Protein AF-A0A2E3PMH0-F1 (afdb_monomer_lite)

Sequence (94 aa):
MVFSKKTWTGPEDILPSTLGSGAQPDMLRSVLLEIVAGNDDGATFAEIRQATPRLTSKELAGAVRDAAIDGVVDVVGQRVSLTPLGRRAAKAIL

pLDDT: mean 71.99, std 15.37, range [37.41, 89.5]

Radius of gyration: 13.35 Å; chains: 1; bounding box: 31×31×40 Å

Foldseek 3Di:
DDPPPPPPDALVVLDPPPPDPCDDLVSLLLLLLVQQLVPQVFDFLVSSCRSVVSDDSVSNVVSLVVCVVVVQWDCDPRGIHGDPNVNVVNVVSD

Secondary structure (DSSP, 8-state):
----------TTTTS-TT-SS---HHHHHHHHHHHHHT-TT-EEHHHHHHH-TTS-HHHHHHHHHHHHHTTSEEEETTEEEE-HHHHHHHHHH-

Structure (mmCIF, N/CA/C/O backbone):
data_AF-A0A2E3PMH0-F1
#
_entry.id   AF-A0A2E3PMH0-F1
#
loop_
_atom_site.group_PDB
_atom_site.id
_atom_site.type_symbol
_atom_site.label_atom_id
_atom_site.label_alt_id
_atom_site.label_comp_id
_atom_site.label_asym_id
_atom_site.label_entity_id
_atom_site.label_seq_id
_atom_site.pdbx_PDB_ins_code
_atom_site.Cartn_x
_atom_site.Cartn_y
_atom_site.Cartn_z
_atom_site.occupancy
_atom_site.B_iso_or_equiv
_atom_site.auth_seq_id
_atom_site.auth_comp_id
_atom_site.auth_asym_id
_atom_site.auth_atom_id
_atom_site.pdbx_PDB_model_num
ATOM 1 N N . MET A 1 1 ? -4.023 -18.617 29.496 1.00 37.41 1 MET A N 1
ATOM 2 C CA . MET A 1 1 ? -4.265 -18.071 28.143 1.00 37.41 1 MET A CA 1
ATOM 3 C C . MET A 1 1 ? -3.962 -16.586 28.184 1.00 37.41 1 MET A C 1
ATOM 5 O O . MET A 1 1 ? -4.748 -15.839 28.746 1.00 37.41 1 MET A O 1
ATOM 9 N N . VAL A 1 2 ? -2.795 -16.170 27.694 1.00 37.41 2 VAL A N 1
ATOM 10 C CA . VAL A 1 2 ? -2.426 -14.750 27.619 1.00 37.41 2 VAL A CA 1
ATOM 11 C C . VAL A 1 2 ? -2.596 -14.336 26.164 1.00 37.41 2 VAL A C 1
ATOM 13 O O . VAL A 1 2 ? -1.870 -14.812 25.297 1.00 37.41 2 VAL A O 1
ATOM 16 N N . PHE A 1 3 ? -3.607 -13.513 25.889 1.00 41.94 3 PHE A N 1
ATOM 17 C CA . PHE A 1 3 ? -3.758 -12.855 24.597 1.00 41.94 3 PHE A CA 1
ATOM 18 C C . PHE A 1 3 ? -2.643 -11.814 24.481 1.00 41.94 3 PHE A C 1
ATOM 20 O O . PHE A 1 3 ? -2.734 -10.740 25.078 1.00 41.94 3 PHE A O 1
ATOM 27 N N . SER A 1 4 ? -1.580 -12.139 23.742 1.00 41.69 4 SER A N 1
ATOM 28 C CA . SER A 1 4 ? -0.596 -11.148 23.309 1.00 41.69 4 SER A CA 1
ATOM 29 C C . SER A 1 4 ? -1.305 -10.135 22.419 1.00 41.69 4 SER A C 1
ATOM 31 O O . SER A 1 4 ? -1.532 -10.376 21.235 1.00 41.69 4 SER A O 1
ATOM 33 N N . LYS A 1 5 ? -1.688 -8.997 23.006 1.00 43.59 5 LYS A N 1
ATOM 34 C CA . LYS A 1 5 ? -2.017 -7.792 22.252 1.00 43.59 5 LYS A CA 1
ATOM 35 C C . LYS A 1 5 ? -0.763 -7.435 21.460 1.00 43.59 5 LYS A C 1
ATOM 37 O O . LYS A 1 5 ? 0.235 -7.048 22.058 1.00 43.59 5 LYS A O 1
ATOM 42 N N . LYS A 1 6 ? -0.801 -7.619 20.137 1.00 50.03 6 LYS A N 1
ATOM 43 C CA . LYS A 1 6 ? 0.184 -7.050 19.211 1.00 50.03 6 LYS A CA 1
ATOM 44 C C . LYS A 1 6 ? 0.108 -5.533 19.402 1.00 50.03 6 LYS A C 1
ATOM 46 O O . LYS A 1 6 ? -0.795 -4.882 18.889 1.00 50.03 6 LYS A O 1
ATOM 51 N N . THR A 1 7 ? 0.974 -4.997 20.254 1.00 52.69 7 THR A N 1
ATOM 52 C CA . THR A 1 7 ? 1.226 -3.565 20.364 1.00 52.69 7 THR A CA 1
ATOM 53 C C . THR A 1 7 ? 1.736 -3.121 19.008 1.00 52.69 7 THR A C 1
ATOM 55 O O . THR A 1 7 ? 2.822 -3.517 18.600 1.00 52.69 7 THR A O 1
ATOM 58 N N . TRP A 1 8 ? 0.900 -2.376 18.291 1.00 44.38 8 TRP A N 1
ATOM 59 C CA . TRP A 1 8 ? 1.289 -1.634 17.104 1.00 44.38 8 TRP A CA 1
ATOM 60 C C . TRP A 1 8 ? 2.439 -0.700 17.503 1.00 44.38 8 TRP A C 1
ATOM 62 O O . TRP A 1 8 ? 2.241 0.239 18.276 1.00 44.38 8 TRP A O 1
ATOM 72 N N . THR A 1 9 ? 3.657 -1.038 17.084 1.00 50.84 9 THR A N 1
ATOM 73 C CA . THR A 1 9 ? 4.837 -0.178 17.195 1.00 50.84 9 THR A CA 1
ATOM 74 C C . THR A 1 9 ? 4.690 0.925 16.156 1.00 50.84 9 THR A C 1
ATOM 76 O O . THR A 1 9 ? 4.337 0.654 15.009 1.00 50.84 9 THR A O 1
ATOM 79 N N . GLY A 1 10 ? 4.877 2.175 16.577 1.00 46.84 10 GLY A N 1
ATOM 80 C CA . GLY A 1 10 ? 4.647 3.339 15.728 1.00 46.84 10 GLY A CA 1
ATOM 81 C C . GLY A 1 10 ? 5.491 3.327 14.442 1.00 46.84 10 GLY A C 1
ATOM 82 O O . GLY A 1 10 ? 6.508 2.636 14.361 1.00 46.84 10 GLY A O 1
ATOM 83 N N . PRO A 1 11 ? 5.110 4.136 13.436 1.00 51.66 11 PRO A N 1
ATOM 84 C CA . PRO A 1 11 ? 5.747 4.178 12.112 1.00 51.66 11 PRO A CA 1
ATOM 85 C C . PRO A 1 11 ? 7.233 4.582 12.131 1.00 51.66 11 PRO A C 1
ATOM 87 O O . PRO A 1 11 ? 7.925 4.496 11.118 1.00 51.66 11 PRO A O 1
ATOM 90 N N . GLU A 1 12 ? 7.727 5.035 13.280 1.00 50.28 12 GLU A N 1
ATOM 91 C CA . GLU A 1 12 ? 9.121 5.377 13.541 1.00 50.28 12 GLU A CA 1
ATOM 92 C C . GLU A 1 12 ? 10.068 4.165 13.592 1.00 50.28 12 GLU A C 1
ATOM 94 O O . GLU A 1 12 ? 11.238 4.327 13.249 1.00 50.28 12 GLU A O 1
ATOM 99 N N . ASP A 1 13 ? 9.568 2.962 13.904 1.00 47.72 13 ASP A N 1
ATOM 100 C CA . ASP A 1 13 ? 10.356 1.714 13.902 1.00 47.72 13 ASP A CA 1
ATOM 101 C C . ASP A 1 13 ? 10.405 1.021 12.526 1.00 47.72 13 ASP A C 1
ATOM 103 O O . ASP A 1 13 ? 11.280 0.197 12.265 1.00 47.72 13 ASP A O 1
ATOM 107 N N . ILE A 1 14 ? 9.484 1.360 11.618 1.00 55.88 14 ILE A N 1
ATOM 108 C CA . ILE A 1 14 ? 9.356 0.701 10.305 1.00 55.88 14 ILE A CA 1
ATOM 109 C C . ILE A 1 14 ? 10.357 1.280 9.288 1.00 55.88 14 ILE A C 1
ATOM 111 O O . ILE A 1 14 ? 10.726 0.631 8.308 1.00 55.88 14 ILE A O 1
ATOM 115 N N . LEU A 1 15 ? 10.828 2.511 9.504 1.00 53.22 15 LEU A N 1
ATOM 116 C CA . LEU A 1 15 ? 11.616 3.245 8.518 1.00 53.22 15 LEU A CA 1
ATOM 117 C C . LEU A 1 15 ? 13.043 3.500 9.023 1.00 53.22 15 LEU A C 1
ATOM 119 O O . LEU A 1 15 ? 13.229 4.382 9.872 1.00 53.22 15 LEU A O 1
ATOM 123 N N . PRO A 1 16 ? 14.079 2.831 8.466 1.00 48.84 16 PRO A N 1
ATOM 124 C CA . PRO A 1 16 ? 15.455 3.158 8.805 1.00 48.84 16 PRO A CA 1
ATOM 125 C C . PRO A 1 16 ? 15.704 4.651 8.559 1.00 48.84 16 PRO A C 1
ATOM 127 O O . PRO A 1 16 ? 15.239 5.241 7.579 1.00 48.84 16 PRO A O 1
ATOM 130 N N . SER A 1 17 ? 16.435 5.279 9.478 1.00 50.28 17 SER A N 1
ATOM 131 C CA . SER A 1 17 ? 16.767 6.714 9.510 1.00 50.28 17 SER A CA 1
ATOM 132 C C . SER A 1 17 ? 17.571 7.228 8.301 1.00 50.28 17 SER A C 1
ATOM 134 O O . SER A 1 17 ? 18.053 8.355 8.315 1.00 50.28 17 SER A O 1
ATOM 136 N N . THR A 1 18 ? 17.710 6.420 7.248 1.00 48.50 18 THR A N 1
ATOM 137 C CA . THR A 1 18 ? 18.466 6.667 6.016 1.00 48.50 18 THR A CA 1
ATOM 138 C C . THR A 1 18 ? 17.593 7.025 4.811 1.00 48.50 18 THR A C 1
ATOM 140 O O . THR A 1 18 ? 18.129 7.195 3.719 1.00 48.50 18 THR A O 1
ATOM 143 N N . LEU A 1 19 ? 16.273 7.178 4.974 1.00 51.16 19 LEU A N 1
ATOM 144 C CA . LEU A 1 19 ? 15.353 7.624 3.915 1.00 51.16 19 LEU A CA 1
ATOM 145 C C . LEU A 1 19 ? 15.520 9.122 3.599 1.00 51.16 19 LEU A C 1
ATOM 147 O O . LEU A 1 19 ? 14.615 9.932 3.781 1.00 51.16 19 LEU A O 1
ATOM 151 N N . GLY A 1 20 ? 16.712 9.492 3.140 1.00 44.94 20 GLY A N 1
ATOM 152 C CA . GLY A 1 20 ? 16.955 10.702 2.375 1.00 44.94 20 GLY A CA 1
ATOM 153 C C . GLY A 1 20 ? 16.763 10.390 0.894 1.00 44.94 20 GLY A C 1
ATOM 154 O O . GLY A 1 20 ? 17.415 9.495 0.374 1.00 44.94 20 GLY A O 1
ATOM 155 N N . SER A 1 21 ? 15.866 11.128 0.237 1.00 43.59 21 SER A N 1
ATOM 156 C CA . SER A 1 21 ? 15.795 11.311 -1.221 1.00 43.59 21 SER A CA 1
ATOM 157 C C . SER A 1 21 ? 16.091 10.050 -2.055 1.00 43.59 21 SER A C 1
ATOM 159 O O . SER A 1 21 ? 17.107 9.980 -2.745 1.00 43.59 21 SER A O 1
ATOM 161 N N . GLY A 1 22 ? 15.216 9.046 -1.982 1.00 47.50 22 GLY A N 1
ATOM 162 C CA . GLY A 1 22 ? 15.412 7.773 -2.684 1.00 47.50 22 GLY A CA 1
ATOM 163 C C . GLY A 1 22 ? 14.869 6.579 -1.915 1.00 47.50 22 GLY A C 1
ATOM 164 O O . GLY A 1 22 ? 15.583 5.598 -1.714 1.00 47.50 22 GLY A O 1
ATOM 165 N N . ALA A 1 23 ? 13.622 6.660 -1.446 1.00 53.94 23 ALA A N 1
ATOM 166 C CA . ALA A 1 23 ? 12.972 5.493 -0.875 1.00 53.94 23 ALA A CA 1
ATOM 167 C C . ALA A 1 23 ? 12.948 4.371 -1.918 1.00 53.94 23 ALA A C 1
ATOM 169 O O . ALA A 1 23 ? 12.414 4.547 -3.013 1.00 53.94 23 ALA A O 1
ATOM 170 N N . GLN A 1 24 ? 13.581 3.239 -1.598 1.00 61.06 24 GLN A N 1
ATOM 171 C CA . GLN A 1 24 ? 13.623 2.103 -2.508 1.00 61.06 24 GLN A CA 1
ATOM 172 C C . GLN A 1 24 ? 12.181 1.645 -2.781 1.00 61.06 24 GLN A C 1
ATOM 174 O O . GLN A 1 24 ? 11.425 1.442 -1.824 1.00 61.06 24 GLN A O 1
ATOM 179 N N . PRO A 1 25 ? 11.779 1.497 -4.055 1.00 63.19 25 PRO A N 1
ATOM 180 C CA . PRO A 1 25 ? 10.399 1.182 -4.427 1.00 63.19 25 PRO A CA 1
ATOM 181 C C . PRO A 1 25 ? 9.890 -0.112 -3.771 1.00 63.19 25 PRO A C 1
ATOM 183 O O . PRO A 1 25 ? 8.722 -0.191 -3.393 1.00 63.19 25 PRO A O 1
ATOM 186 N N . ASP A 1 26 ? 10.772 -1.082 -3.522 1.00 65.94 26 ASP A N 1
ATOM 187 C CA . ASP A 1 26 ? 10.455 -2.319 -2.799 1.00 65.94 26 ASP A CA 1
ATOM 188 C C . ASP A 1 26 ? 10.113 -2.102 -1.313 1.00 65.94 26 ASP A C 1
ATOM 190 O O . ASP A 1 26 ? 9.182 -2.720 -0.786 1.00 65.94 26 ASP A O 1
ATOM 194 N N . MET A 1 27 ? 10.809 -1.182 -0.633 1.00 68.88 27 MET A N 1
ATOM 195 C CA . MET A 1 27 ? 10.480 -0.806 0.748 1.00 68.88 27 MET A CA 1
ATOM 196 C C . MET A 1 27 ? 9.153 -0.054 0.805 1.00 68.88 27 MET A C 1
ATOM 198 O O . MET A 1 27 ? 8.309 -0.365 1.642 1.00 68.88 27 MET A O 1
ATOM 202 N N . LEU A 1 28 ? 8.933 0.887 -0.119 1.00 73.25 28 LEU A N 1
ATOM 203 C CA . LEU A 1 28 ? 7.670 1.620 -0.221 1.00 73.25 28 LEU A CA 1
ATOM 204 C C . LEU A 1 28 ? 6.480 0.688 -0.382 1.00 73.25 28 LEU A C 1
ATOM 206 O O . LEU A 1 28 ? 5.469 0.855 0.294 1.00 73.25 28 LEU A O 1
ATOM 210 N N . ARG A 1 29 ? 6.626 -0.307 -1.256 1.00 74.44 29 ARG A N 1
ATOM 211 C CA . ARG A 1 29 ? 5.606 -1.315 -1.522 1.00 74.44 29 ARG A CA 1
ATOM 212 C C . ARG A 1 29 ? 5.297 -2.149 -0.284 1.00 74.44 29 ARG A C 1
ATOM 214 O O . ARG A 1 29 ? 4.128 -2.366 0.014 1.00 74.44 29 ARG A O 1
ATOM 221 N N . SER A 1 30 ? 6.328 -2.590 0.431 1.00 76.19 30 SER A N 1
ATOM 222 C CA . SER A 1 30 ? 6.179 -3.397 1.648 1.00 76.19 30 SER A 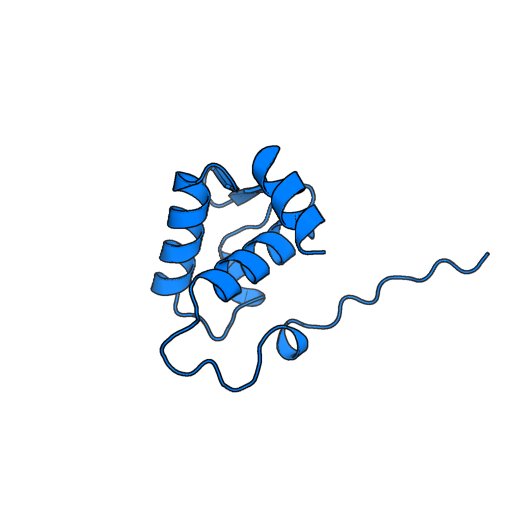CA 1
ATOM 223 C C . SER A 1 30 ? 5.451 -2.620 2.747 1.00 76.19 30 SER A C 1
ATOM 225 O O . SER A 1 30 ? 4.491 -3.122 3.323 1.00 76.19 30 SER A O 1
ATOM 227 N N . VAL A 1 31 ? 5.828 -1.356 2.954 1.00 77.56 31 VAL A N 1
ATOM 228 C CA . VAL A 1 31 ? 5.187 -0.473 3.939 1.00 77.56 31 VAL A CA 1
ATOM 229 C C . VAL A 1 31 ? 3.738 -0.166 3.553 1.00 77.56 31 VAL A C 1
ATOM 231 O O . VAL A 1 31 ? 2.849 -0.236 4.397 1.00 77.56 31 VAL A O 1
ATOM 234 N N . LEU A 1 32 ? 3.462 0.100 2.271 1.00 79.69 32 LEU A N 1
ATOM 235 C CA . LEU A 1 32 ? 2.094 0.265 1.763 1.00 79.69 32 LEU A CA 1
ATOM 236 C C . LEU A 1 32 ? 1.238 -0.976 2.019 1.00 79.69 32 LEU A C 1
ATOM 238 O O . LEU A 1 32 ? 0.113 -0.861 2.499 1.00 79.69 32 LEU A O 1
ATOM 242 N N . LEU A 1 33 ? 1.772 -2.157 1.709 1.00 80.56 33 LEU A N 1
ATOM 243 C CA . LEU A 1 33 ? 1.091 -3.428 1.929 1.00 80.56 33 LEU A CA 1
ATOM 244 C C . LEU A 1 33 ? 0.790 -3.658 3.407 1.00 80.56 33 LEU A C 1
ATOM 246 O O . LEU A 1 33 ? -0.310 -4.096 3.722 1.00 80.56 33 LEU A O 1
ATOM 250 N N . GLU A 1 34 ? 1.725 -3.336 4.297 1.00 81.31 34 GLU A N 1
ATOM 251 C CA . GLU A 1 34 ? 1.548 -3.478 5.741 1.00 81.31 34 GLU A CA 1
ATOM 252 C C . GLU A 1 34 ? 0.481 -2.519 6.288 1.00 81.31 34 GLU A C 1
ATOM 254 O O . GLU A 1 34 ? -0.421 -2.947 7.008 1.00 81.31 34 GLU A O 1
ATOM 259 N N . ILE A 1 35 ? 0.515 -1.245 5.883 1.00 79.50 35 ILE A N 1
ATOM 260 C CA . ILE A 1 35 ? -0.472 -0.241 6.307 1.00 79.50 35 ILE A CA 1
ATOM 261 C C . ILE A 1 35 ? -1.872 -0.621 5.826 1.00 79.50 35 ILE A C 1
ATOM 263 O O . ILE A 1 35 ? -2.832 -0.554 6.593 1.00 79.50 35 ILE A O 1
ATOM 267 N N . VAL A 1 36 ? -2.012 -1.031 4.563 1.00 80.81 36 VAL A N 1
ATOM 268 C CA . VAL A 1 36 ? -3.320 -1.414 4.019 1.00 80.81 36 VAL A CA 1
ATOM 269 C C . VAL A 1 36 ? -3.765 -2.768 4.586 1.00 80.81 36 VAL A C 1
ATOM 271 O O . VAL A 1 36 ? -4.949 -2.939 4.838 1.00 80.81 36 VAL A O 1
ATOM 274 N N . ALA A 1 37 ? -2.855 -3.711 4.861 1.00 79.69 37 ALA A N 1
ATOM 275 C CA . ALA A 1 37 ? -3.184 -4.978 5.530 1.00 79.69 37 ALA A CA 1
ATOM 276 C C . ALA A 1 37 ? -3.636 -4.786 6.982 1.00 79.69 37 ALA A C 1
ATOM 278 O O . ALA A 1 37 ? -4.451 -5.566 7.468 1.00 79.69 37 ALA A O 1
ATOM 279 N N . GLY A 1 38 ? -3.115 -3.766 7.669 1.00 74.19 38 GLY A N 1
ATOM 280 C CA . GLY A 1 38 ? -3.540 -3.393 9.018 1.00 74.19 38 GLY A CA 1
ATOM 281 C C . GLY A 1 38 ? -4.941 -2.777 9.082 1.00 74.19 38 GLY A C 1
ATOM 282 O O . GLY A 1 38 ? -5.481 -2.642 10.177 1.00 74.19 38 GLY A O 1
ATOM 283 N N . ASN A 1 39 ? -5.533 -2.424 7.935 1.00 76.00 39 ASN A N 1
ATOM 284 C CA . ASN A 1 39 ? -6.873 -1.857 7.827 1.00 76.00 39 ASN A CA 1
ATOM 285 C C . ASN A 1 39 ? -7.783 -2.813 7.037 1.00 76.00 39 ASN A C 1
ATOM 287 O O . ASN A 1 39 ? -7.711 -2.864 5.810 1.00 76.00 39 ASN A O 1
ATOM 291 N N . ASP A 1 40 ? -8.662 -3.553 7.722 1.00 65.81 40 ASP A N 1
ATOM 292 C CA . ASP A 1 40 ? -9.553 -4.553 7.100 1.00 65.81 40 ASP A CA 1
ATOM 293 C C . ASP A 1 40 ? -10.422 -3.987 5.951 1.00 65.81 40 ASP A C 1
ATOM 295 O O . ASP A 1 40 ? -10.668 -4.681 4.964 1.00 65.81 40 ASP A O 1
ATOM 299 N N . ASP A 1 41 ? -10.817 -2.710 6.032 1.00 72.38 41 ASP A N 1
ATOM 300 C CA . ASP A 1 41 ? -11.610 -1.992 5.015 1.00 72.38 41 ASP A CA 1
ATOM 301 C C . ASP A 1 41 ? -10.759 -1.172 4.016 1.00 72.38 41 ASP A C 1
ATOM 303 O O . ASP A 1 41 ? -11.288 -0.386 3.220 1.00 72.38 41 ASP A O 1
ATOM 307 N N . GLY A 1 42 ? -9.433 -1.321 4.063 1.00 78.69 42 GLY A N 1
ATOM 308 C CA . GLY A 1 42 ? -8.479 -0.494 3.328 1.00 78.69 42 GLY A CA 1
ATOM 309 C C . GLY A 1 42 ? -8.159 0.836 4.020 1.00 78.69 42 GLY A C 1
ATOM 310 O O . GLY A 1 42 ? -8.833 1.266 4.954 1.00 78.69 42 GLY A O 1
ATOM 311 N N . ALA A 1 43 ? -7.110 1.503 3.542 1.00 83.81 43 ALA A N 1
ATOM 312 C CA . ALA A 1 43 ? -6.594 2.750 4.098 1.00 83.81 43 ALA A CA 1
ATOM 313 C C . ALA A 1 43 ? -6.798 3.916 3.124 1.00 83.81 43 ALA A C 1
ATOM 315 O O . ALA A 1 43 ? -6.676 3.781 1.905 1.00 83.81 43 ALA A O 1
ATOM 316 N N . THR A 1 44 ? -7.101 5.094 3.652 1.00 85.62 44 THR A N 1
ATOM 317 C CA . THR A 1 44 ? -7.141 6.329 2.870 1.00 85.62 44 THR A CA 1
ATOM 318 C C . THR A 1 44 ? -5.738 6.847 2.587 1.00 85.62 44 THR A C 1
ATOM 320 O O . THR A 1 44 ? -4.783 6.590 3.321 1.00 85.62 44 THR A O 1
ATOM 323 N N . PHE A 1 45 ? -5.604 7.664 1.542 1.00 81.00 45 PHE A N 1
ATOM 324 C CA . PHE A 1 45 ? -4.322 8.299 1.223 1.00 81.00 45 PHE A CA 1
ATOM 325 C C . PHE A 1 45 ? -3.765 9.145 2.387 1.00 81.00 45 PHE A C 1
ATOM 327 O O . PHE A 1 45 ? -2.551 9.258 2.549 1.00 81.00 45 PHE A O 1
ATOM 334 N N . ALA A 1 46 ? -4.644 9.723 3.215 1.00 81.12 46 ALA A N 1
ATOM 335 C CA . ALA A 1 46 ? -4.256 10.478 4.402 1.00 81.12 46 ALA A CA 1
ATOM 336 C C . ALA A 1 46 ? -3.647 9.578 5.488 1.00 81.12 46 ALA A C 1
ATOM 338 O O . ALA A 1 46 ? -2.606 9.927 6.038 1.00 81.12 46 ALA A O 1
ATOM 339 N N . GLU A 1 47 ? -4.247 8.417 5.751 1.00 82.75 47 GLU A N 1
ATOM 340 C CA . GLU A 1 47 ? -3.745 7.437 6.726 1.00 82.75 47 GLU A CA 1
ATOM 341 C C . GLU A 1 47 ? -2.404 6.853 6.283 1.00 82.75 47 GLU A C 1
ATOM 343 O O . GLU A 1 47 ? -1.457 6.796 7.066 1.00 82.75 47 GLU A O 1
ATOM 348 N N . ILE A 1 48 ? -2.278 6.518 4.996 1.00 81.88 48 ILE A N 1
ATOM 349 C CA . ILE A 1 48 ? -1.014 6.023 4.447 1.00 81.88 48 ILE A CA 1
ATOM 350 C C . ILE A 1 48 ? 0.067 7.105 4.563 1.00 81.88 48 ILE A C 1
ATOM 352 O O . ILE A 1 48 ? 1.169 6.831 5.028 1.00 81.88 48 ILE A O 1
ATOM 356 N N . ARG A 1 49 ? -0.259 8.366 4.247 1.00 81.06 49 ARG A N 1
ATOM 357 C CA . ARG A 1 49 ? 0.664 9.497 4.420 1.00 81.06 49 ARG A CA 1
ATOM 358 C C . ARG A 1 49 ? 1.064 9.723 5.881 1.00 81.06 49 ARG A C 1
ATOM 360 O O . ARG A 1 49 ? 2.210 10.085 6.129 1.00 81.06 49 ARG A O 1
ATOM 367 N N . GLN A 1 50 ? 0.148 9.544 6.831 1.00 79.12 50 GLN A N 1
ATOM 368 C CA . GLN A 1 50 ? 0.453 9.652 8.261 1.00 79.12 50 GLN A CA 1
ATOM 369 C C . GLN A 1 50 ? 1.400 8.546 8.729 1.00 79.12 50 GLN A C 1
ATOM 371 O O . GLN A 1 50 ? 2.280 8.813 9.543 1.00 79.12 50 GLN A O 1
ATOM 376 N N . ALA A 1 51 ? 1.258 7.336 8.187 1.00 76.00 51 ALA A N 1
ATOM 377 C CA . ALA A 1 51 ? 2.163 6.227 8.463 1.00 76.00 51 ALA A CA 1
ATOM 378 C C . ALA A 1 51 ? 3.517 6.361 7.738 1.00 76.00 51 ALA A C 1
ATOM 380 O O . ALA A 1 51 ? 4.520 5.832 8.206 1.00 76.00 51 ALA A O 1
ATOM 381 N N . THR A 1 52 ? 3.591 7.128 6.644 1.00 75.25 52 THR A N 1
ATOM 382 C CA . THR A 1 52 ? 4.846 7.431 5.935 1.00 75.25 52 THR A CA 1
ATOM 383 C C . THR A 1 52 ? 5.130 8.939 5.842 1.00 75.25 52 THR A C 1
ATOM 385 O O . THR A 1 52 ? 5.171 9.494 4.738 1.00 75.25 52 THR A O 1
ATOM 388 N N . PRO A 1 53 ? 5.386 9.636 6.967 1.00 71.31 53 PRO A N 1
ATOM 389 C CA . PRO A 1 53 ? 5.550 11.093 6.982 1.00 71.31 53 PRO A CA 1
ATOM 390 C C . PRO A 1 53 ? 6.822 11.572 6.266 1.00 71.31 53 PRO A C 1
ATOM 392 O O . PRO A 1 53 ? 6.931 12.744 5.912 1.00 71.31 53 PRO A O 1
ATOM 395 N N . ARG A 1 54 ? 7.785 10.669 6.043 1.00 74.12 54 ARG A N 1
ATOM 396 C CA . ARG A 1 54 ? 9.052 10.951 5.352 1.00 74.12 54 ARG A CA 1
ATOM 397 C C . ARG A 1 54 ? 8.938 10.940 3.824 1.00 74.12 54 ARG A C 1
ATOM 399 O O . ARG A 1 54 ? 9.877 11.364 3.160 1.00 74.12 54 ARG A O 1
ATOM 406 N N . LEU A 1 55 ? 7.823 10.464 3.267 1.00 71.25 55 LEU A N 1
ATOM 407 C CA . LEU A 1 55 ? 7.629 10.376 1.820 1.00 71.25 55 LEU A CA 1
ATOM 408 C C . LEU A 1 55 ? 6.935 11.607 1.268 1.00 71.25 55 LEU A C 1
ATOM 410 O O . LEU A 1 55 ? 5.966 12.121 1.836 1.00 71.25 55 LEU A O 1
ATOM 414 N N . THR A 1 56 ? 7.380 12.042 0.094 1.00 81.25 56 THR A N 1
ATOM 415 C CA . THR A 1 56 ? 6.638 13.053 -0.648 1.00 81.25 56 THR A CA 1
ATOM 416 C C . THR A 1 56 ? 5.324 12.460 -1.157 1.00 81.25 56 THR A C 1
ATOM 418 O O . THR A 1 56 ? 5.224 11.277 -1.487 1.00 81.25 56 THR A O 1
ATOM 421 N N . SER A 1 57 ? 4.290 13.294 -1.293 1.00 80.56 57 SER A N 1
ATOM 422 C CA . SER A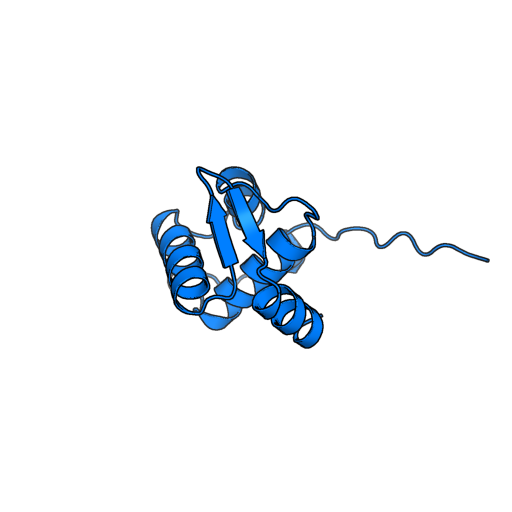 1 57 ? 3.008 12.840 -1.854 1.00 80.56 57 SER A CA 1
ATOM 423 C C . SER A 1 57 ? 3.147 12.274 -3.271 1.00 80.56 57 SER A C 1
ATOM 425 O O . SER A 1 57 ? 2.349 11.430 -3.665 1.00 80.56 57 SER A O 1
ATOM 427 N N . LYS A 1 58 ? 4.171 12.705 -4.022 1.00 81.69 58 LYS A N 1
ATOM 428 C CA . LYS A 1 58 ? 4.481 12.194 -5.361 1.00 81.69 58 LYS A CA 1
ATOM 429 C C . LYS A 1 58 ? 5.022 10.764 -5.312 1.00 81.69 58 LYS A C 1
ATOM 431 O O . LYS A 1 58 ? 4.570 9.938 -6.096 1.00 81.69 58 LYS A O 1
ATOM 436 N N . GLU A 1 59 ? 5.953 10.476 -4.406 1.00 81.75 59 GLU A N 1
ATOM 437 C CA . GLU A 1 59 ? 6.496 9.122 -4.218 1.00 81.75 59 GLU A CA 1
ATOM 438 C C . GLU A 1 59 ? 5.413 8.163 -3.731 1.00 81.75 59 GLU A C 1
ATOM 440 O O . GLU A 1 59 ? 5.280 7.065 -4.265 1.00 81.75 59 GLU A O 1
ATOM 445 N N . LEU A 1 60 ? 4.578 8.609 -2.787 1.00 82.50 60 LEU A N 1
ATOM 446 C CA . LEU A 1 60 ? 3.476 7.794 -2.289 1.00 82.50 60 LEU A CA 1
ATOM 447 C C . LEU A 1 60 ? 2.444 7.496 -3.386 1.00 82.50 60 LEU A C 1
ATOM 449 O O . LEU A 1 60 ? 2.028 6.354 -3.554 1.00 82.50 60 LEU A O 1
ATOM 453 N N . ALA A 1 61 ? 2.059 8.510 -4.166 1.00 83.94 61 ALA A N 1
ATOM 454 C CA . ALA A 1 61 ? 1.155 8.320 -5.296 1.00 83.94 61 ALA A CA 1
ATOM 455 C C . ALA A 1 61 ? 1.758 7.401 -6.371 1.00 83.94 61 ALA A C 1
ATOM 457 O O . ALA A 1 61 ? 1.030 6.605 -6.959 1.00 83.94 61 ALA A O 1
ATOM 458 N N . GLY A 1 62 ? 3.074 7.483 -6.602 1.00 85.62 62 GLY A N 1
ATOM 459 C CA . GLY A 1 62 ? 3.806 6.567 -7.476 1.00 85.62 62 GLY A CA 1
ATOM 460 C C . GLY A 1 62 ? 3.703 5.122 -6.995 1.00 85.62 62 GLY A C 1
ATOM 461 O O . GLY A 1 62 ? 3.223 4.271 -7.731 1.00 85.62 62 GLY A O 1
ATOM 462 N N . ALA A 1 63 ? 4.027 4.868 -5.727 1.00 82.94 63 ALA A N 1
ATOM 463 C CA . ALA A 1 63 ? 3.981 3.526 -5.154 1.00 82.94 63 ALA A CA 1
ATOM 464 C C . ALA A 1 63 ? 2.563 2.923 -5.134 1.00 82.94 63 ALA A C 1
ATOM 466 O O . ALA A 1 63 ? 2.390 1.744 -5.442 1.00 82.94 63 ALA A O 1
ATOM 467 N N . VAL A 1 64 ? 1.533 3.724 -4.827 1.00 85.75 64 VAL A N 1
ATOM 468 C CA . VAL A 1 64 ? 0.126 3.283 -4.910 1.00 85.75 64 VAL A CA 1
ATOM 469 C C . VAL A 1 64 ? -0.247 2.938 -6.350 1.00 85.75 64 VAL A C 1
ATOM 471 O O . VAL A 1 64 ? -0.884 1.915 -6.591 1.00 85.75 64 VAL A O 1
ATOM 474 N N . ARG A 1 65 ? 0.153 3.775 -7.314 1.00 86.81 65 ARG A N 1
ATOM 475 C CA . ARG A 1 65 ? -0.115 3.539 -8.735 1.00 86.81 65 ARG A CA 1
ATOM 476 C C . ARG A 1 65 ? 0.562 2.263 -9.226 1.00 86.81 65 ARG A C 1
ATOM 478 O O . ARG A 1 65 ? -0.093 1.478 -9.901 1.00 86.81 65 ARG A O 1
ATOM 485 N N . ASP A 1 66 ? 1.824 2.047 -8.879 1.00 86.75 66 ASP A N 1
ATOM 486 C CA . ASP A 1 66 ? 2.574 0.858 -9.287 1.00 86.75 66 ASP A CA 1
ATOM 487 C C . ASP A 1 66 ? 1.959 -0.408 -8.676 1.00 86.75 66 ASP A C 1
ATOM 489 O O . ASP A 1 66 ? 1.701 -1.384 -9.378 1.00 86.75 66 ASP A O 1
ATOM 493 N N . ALA A 1 67 ? 1.595 -0.366 -7.390 1.00 84.31 67 ALA A N 1
ATOM 494 C CA . ALA A 1 67 ? 0.900 -1.471 -6.736 1.00 84.31 67 ALA A CA 1
ATOM 495 C C . ALA A 1 67 ? -0.490 -1.750 -7.347 1.00 84.31 67 ALA A C 1
ATOM 497 O O . ALA A 1 67 ? -0.943 -2.898 -7.340 1.00 84.31 67 ALA A O 1
ATOM 498 N N . ALA A 1 68 ? -1.173 -0.721 -7.860 1.00 87.25 68 ALA A N 1
ATOM 499 C CA . ALA A 1 68 ? -2.454 -0.872 -8.546 1.00 87.25 68 ALA A CA 1
ATOM 500 C C . ALA A 1 68 ? -2.279 -1.481 -9.946 1.00 87.25 68 ALA A C 1
ATOM 502 O O . ALA A 1 68 ? -3.041 -2.368 -10.323 1.00 87.25 68 ALA A O 1
ATOM 503 N N . ILE A 1 69 ? -1.251 -1.059 -10.692 1.00 87.62 69 ILE A N 1
ATOM 504 C CA . ILE A 1 69 ? -0.883 -1.645 -11.994 1.00 87.62 69 ILE A CA 1
ATOM 505 C C . ILE A 1 69 ? -0.552 -3.133 -11.839 1.00 87.62 69 ILE A C 1
ATOM 507 O O . ILE A 1 69 ? -1.003 -3.950 -12.637 1.00 87.62 69 ILE A O 1
ATOM 511 N N . ASP A 1 70 ? 0.156 -3.493 -10.769 1.00 85.00 70 ASP A N 1
ATOM 512 C CA . ASP A 1 70 ? 0.487 -4.882 -10.448 1.00 85.00 70 ASP A CA 1
ATOM 513 C C . ASP A 1 70 ? -0.711 -5.699 -9.925 1.00 85.00 70 ASP A C 1
ATOM 515 O O . ASP A 1 70 ? -0.579 -6.889 -9.632 1.00 85.00 70 ASP A O 1
ATOM 519 N N . GLY A 1 71 ? -1.885 -5.078 -9.764 1.00 86.31 71 GLY A N 1
ATOM 520 C CA . GLY A 1 71 ? -3.105 -5.733 -9.288 1.00 86.31 71 GLY A CA 1
ATOM 521 C C . GLY A 1 71 ? -3.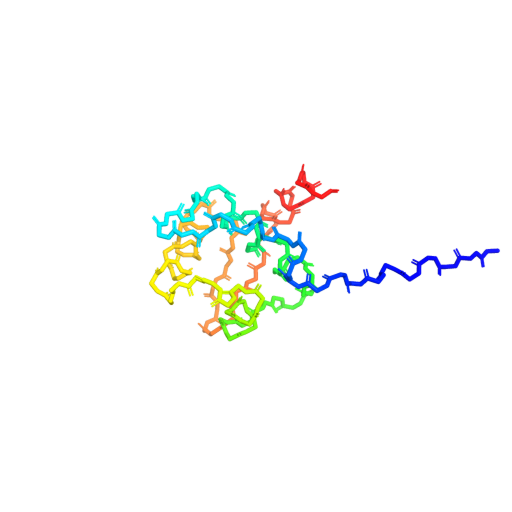053 -6.148 -7.816 1.00 86.31 71 GLY A C 1
ATOM 522 O O . GLY A 1 71 ? -3.803 -7.028 -7.390 1.00 86.31 71 GLY A O 1
ATOM 523 N N . VAL A 1 72 ? -2.156 -5.553 -7.029 1.00 86.88 72 VAL A N 1
ATOM 524 C CA . VAL A 1 72 ? -1.949 -5.851 -5.604 1.00 86.88 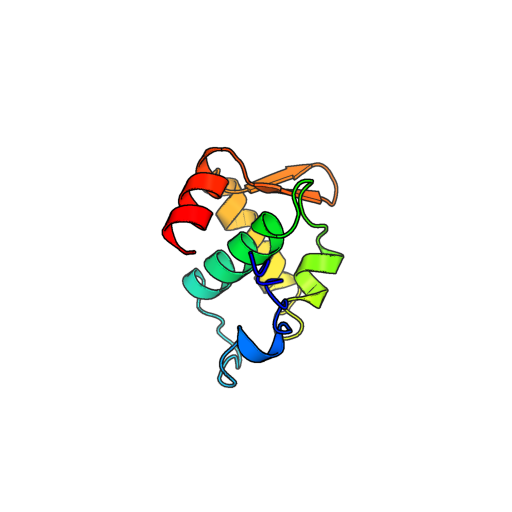72 VAL A CA 1
ATOM 525 C C . VAL A 1 72 ? -2.874 -5.003 -4.731 1.00 86.88 72 VAL A C 1
ATOM 527 O O . VAL A 1 72 ? -3.416 -5.495 -3.739 1.00 86.88 72 VAL A O 1
ATOM 530 N N . VAL A 1 73 ? -3.103 -3.749 -5.114 1.00 88.56 73 VAL A N 1
ATOM 531 C CA . VAL A 1 73 ? -4.071 -2.862 -4.458 1.00 88.56 73 VAL A CA 1
ATOM 532 C C . VAL A 1 73 ? -5.172 -2.460 -5.430 1.00 88.56 73 VAL A C 1
ATOM 534 O O . VAL A 1 73 ? -4.952 -2.390 -6.635 1.00 88.56 73 VAL A O 1
ATOM 537 N N . ASP A 1 74 ? -6.350 -2.190 -4.888 1.00 89.50 74 ASP A N 1
ATOM 538 C CA . ASP A 1 74 ? -7.459 -1.564 -5.592 1.00 89.50 74 ASP A CA 1
ATOM 539 C C . ASP A 1 74 ? -7.686 -0.162 -5.022 1.00 89.50 74 ASP A C 1
ATOM 541 O O . ASP A 1 74 ? -7.553 0.056 -3.813 1.00 89.50 74 ASP A O 1
ATOM 545 N N . VAL A 1 75 ? -8.005 0.795 -5.889 1.00 86.94 75 VAL A N 1
ATOM 546 C CA . VAL A 1 75 ? -8.186 2.200 -5.515 1.00 86.94 75 VAL A CA 1
ATOM 547 C C . VAL A 1 75 ? -9.603 2.621 -5.871 1.00 86.94 75 VAL A C 1
ATOM 549 O O . VAL A 1 75 ? -9.931 2.842 -7.035 1.00 86.94 75 VAL A O 1
ATOM 552 N N . VAL A 1 76 ? -10.444 2.774 -4.848 1.00 85.25 76 VAL A N 1
ATOM 553 C CA . VAL A 1 76 ? -11.848 3.171 -4.993 1.00 85.25 76 VAL A CA 1
ATOM 554 C C . VAL A 1 76 ? -12.039 4.534 -4.335 1.00 85.25 76 VAL A C 1
ATOM 556 O O . VAL A 1 76 ? -12.060 4.676 -3.109 1.00 85.25 76 VAL A O 1
ATOM 559 N N . GLY A 1 77 ? -12.156 5.576 -5.160 1.00 84.25 77 GLY A N 1
ATOM 560 C CA . GLY A 1 77 ? -12.229 6.958 -4.686 1.00 84.25 77 GLY A CA 1
ATOM 561 C C . GLY A 1 77 ? -10.928 7.388 -3.999 1.00 84.25 77 GLY A C 1
ATOM 562 O O . GLY A 1 77 ? -9.894 7.489 -4.648 1.00 84.25 77 GLY A O 1
ATOM 563 N N . GLN A 1 78 ? -10.983 7.657 -2.689 1.00 82.00 78 GLN A N 1
ATOM 564 C CA . GLN A 1 78 ? -9.805 8.005 -1.872 1.00 82.00 78 GLN A CA 1
ATOM 565 C C . GLN A 1 78 ? -9.288 6.846 -1.004 1.00 82.00 78 GLN A C 1
ATOM 567 O O . GLN A 1 78 ? -8.361 7.042 -0.213 1.00 82.00 78 GLN A O 1
ATOM 572 N N . ARG A 1 79 ? -9.893 5.658 -1.120 1.00 85.06 79 ARG A N 1
ATOM 573 C CA . ARG A 1 79 ? -9.482 4.459 -0.387 1.00 85.06 79 ARG A CA 1
ATOM 574 C C . ARG A 1 79 ? -8.623 3.555 -1.253 1.00 85.06 79 ARG A C 1
ATOM 576 O O . ARG A 1 79 ? -8.930 3.325 -2.419 1.00 85.06 79 ARG A O 1
ATOM 583 N N . VAL A 1 80 ? -7.591 3.007 -0.630 1.00 86.94 80 VAL A N 1
ATOM 584 C CA . VAL A 1 80 ? -6.703 1.983 -1.171 1.00 86.94 80 VAL A CA 1
ATOM 585 C C . VAL A 1 80 ? -6.939 0.713 -0.364 1.00 86.94 80 VAL A C 1
ATOM 587 O O . VAL A 1 80 ? -6.818 0.727 0.856 1.00 86.94 80 VAL A O 1
ATOM 590 N N . SER A 1 81 ? -7.302 -0.378 -1.027 1.00 88.38 81 SER A N 1
ATOM 591 C CA . SER A 1 81 ? -7.605 -1.669 -0.396 1.00 88.38 81 SER A CA 1
ATOM 592 C C . SER A 1 81 ? -6.740 -2.769 -0.996 1.00 88.38 81 SER A C 1
ATOM 594 O O . SER A 1 81 ? -6.335 -2.677 -2.150 1.00 88.38 81 SER A O 1
ATOM 596 N N . LEU A 1 82 ? -6.461 -3.838 -0.2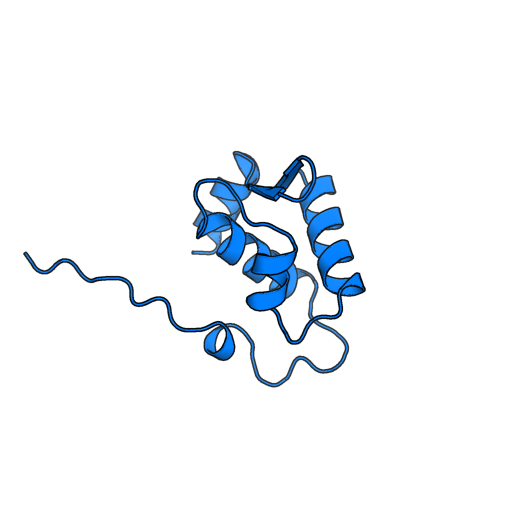48 1.00 86.56 82 LEU A N 1
ATOM 597 C CA . LEU A 1 82 ? -5.745 -4.986 -0.808 1.00 86.56 82 LEU A CA 1
ATOM 598 C C . LEU A 1 82 ? -6.670 -5.854 -1.660 1.00 86.56 82 LEU A C 1
ATOM 600 O O . LEU A 1 82 ? -7.742 -6.276 -1.216 1.00 86.56 82 LEU A O 1
ATOM 604 N N . THR A 1 83 ? -6.200 -6.222 -2.850 1.00 88.12 83 THR A N 1
ATOM 605 C CA . THR A 1 83 ? -6.834 -7.275 -3.648 1.00 88.12 83 THR A CA 1
ATOM 606 C C . THR A 1 83 ? -6.565 -8.652 -3.017 1.00 88.12 83 THR A C 1
ATOM 608 O O . THR A 1 83 ? -5.715 -8.793 -2.128 1.00 88.12 83 THR A O 1
ATOM 611 N N . PRO A 1 84 ? -7.229 -9.731 -3.476 1.00 85.44 84 PRO A N 1
ATOM 612 C CA . PRO A 1 84 ? -6.872 -11.088 -3.061 1.00 85.44 84 PRO A CA 1
ATOM 613 C C . PRO A 1 84 ? -5.396 -11.435 -3.319 1.00 85.44 84 PRO A C 1
ATOM 615 O O . PRO A 1 84 ? -4.804 -12.175 -2.532 1.00 85.44 84 PRO A O 1
ATOM 618 N N . LEU A 1 85 ? -4.803 -10.891 -4.390 1.00 85.12 85 LEU A N 1
ATOM 619 C CA . LEU A 1 85 ? -3.378 -11.028 -4.694 1.00 85.12 85 LEU A CA 1
ATOM 620 C C . LEU A 1 85 ? -2.535 -10.263 -3.665 1.00 85.12 85 LEU A C 1
ATOM 622 O O . LEU A 1 85 ? -1.606 -10.831 -3.094 1.00 85.12 85 LEU A O 1
ATOM 626 N N . GLY A 1 86 ? -2.902 -9.014 -3.365 1.00 84.25 86 GLY A N 1
ATOM 627 C CA . GLY A 1 86 ? -2.182 -8.192 -2.397 1.00 84.25 86 GLY A CA 1
ATOM 628 C C . GLY A 1 86 ? -2.214 -8.725 -0.977 1.00 84.25 86 GLY A C 1
ATOM 629 O O . GLY A 1 86 ? -1.194 -8.693 -0.302 1.00 84.25 86 GLY A O 1
ATOM 630 N N . ARG A 1 87 ? -3.324 -9.329 -0.542 1.00 83.19 87 ARG A N 1
ATOM 631 C CA . ARG A 1 87 ? -3.384 -10.015 0.760 1.00 83.19 87 ARG A CA 1
ATOM 632 C C . ARG A 1 87 ? -2.425 -11.202 0.843 1.00 83.19 87 ARG A C 1
ATOM 634 O O . ARG A 1 87 ? -1.837 -11.442 1.893 1.00 83.19 87 ARG A O 1
ATOM 641 N N . ARG A 1 88 ? -2.248 -11.947 -0.254 1.00 82.88 88 ARG A N 1
ATOM 642 C CA . ARG A 1 88 ? -1.267 -13.043 -0.315 1.00 82.88 88 ARG A CA 1
ATOM 643 C C . ARG A 1 88 ? 0.162 -12.511 -0.308 1.00 82.88 88 ARG A C 1
ATOM 645 O O . ARG A 1 88 ? 0.989 -13.076 0.394 1.00 82.88 88 ARG A O 1
ATOM 652 N N . ALA A 1 89 ? 0.422 -11.429 -1.041 1.00 79.81 89 ALA A N 1
ATOM 653 C CA . ALA A 1 89 ? 1.719 -10.762 -1.043 1.00 79.81 89 ALA A CA 1
ATOM 654 C C . ALA A 1 89 ? 2.067 -10.213 0.350 1.00 79.81 89 ALA A C 1
ATOM 656 O O . ALA A 1 89 ? 3.134 -10.515 0.865 1.00 79.81 89 ALA A O 1
ATOM 657 N N . ALA A 1 90 ? 1.139 -9.514 1.007 1.00 78.31 90 ALA A N 1
ATOM 658 C CA . ALA A 1 90 ? 1.314 -9.017 2.370 1.00 78.31 90 ALA A CA 1
ATOM 659 C C . ALA A 1 90 ? 1.587 -10.156 3.366 1.00 78.31 90 ALA A C 1
ATOM 661 O O . ALA A 1 90 ? 2.492 -10.054 4.183 1.00 78.31 90 ALA A O 1
ATOM 662 N N . LYS A 1 91 ? 0.877 -11.287 3.251 1.00 76.69 91 LYS A N 1
ATOM 663 C CA . LYS A 1 91 ? 1.111 -12.478 4.086 1.00 76.69 91 LYS A CA 1
ATOM 664 C C . LYS A 1 91 ? 2.446 -13.187 3.809 1.00 76.69 91 LYS A C 1
ATOM 666 O O . LYS A 1 91 ? 2.892 -13.964 4.636 1.00 76.69 91 LYS A O 1
ATOM 671 N N . ALA A 1 92 ? 3.048 -12.996 2.638 1.00 72.56 92 ALA A N 1
ATOM 672 C CA . ALA A 1 92 ? 4.379 -13.529 2.349 1.00 72.56 92 ALA A CA 1
ATOM 673 C C . ALA A 1 92 ? 5.499 -12.642 2.924 1.00 72.56 92 ALA A C 1
ATOM 675 O O . ALA A 1 92 ? 6.627 -13.106 3.057 1.00 72.56 92 ALA A O 1
ATOM 676 N N . ILE A 1 93 ? 5.182 -11.379 3.224 1.00 65.81 93 ILE A N 1
ATOM 677 C CA . ILE A 1 93 ? 6.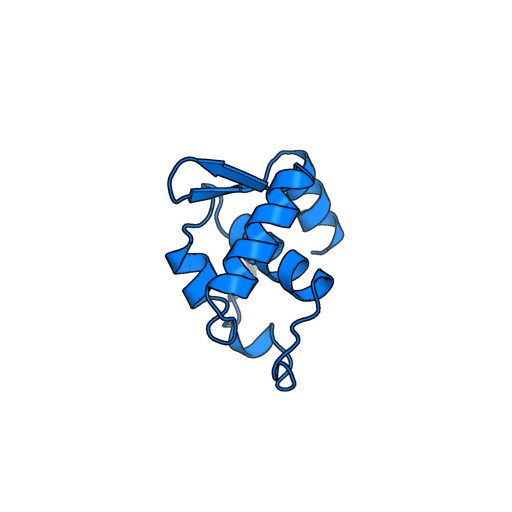104 -10.378 3.771 1.00 65.81 93 ILE A CA 1
ATOM 678 C C . ILE A 1 93 ? 6.037 -10.349 5.313 1.00 65.81 93 ILE A C 1
ATOM 680 O O . ILE A 1 93 ? 7.062 -10.114 5.948 1.00 65.81 93 ILE A O 1
ATOM 684 N N . LEU A 1 94 ? 4.854 -10.604 5.894 1.00 56.66 94 LEU A N 1
ATOM 685 C CA . LEU A 1 94 ? 4.566 -10.651 7.341 1.00 56.66 94 LEU A CA 1
ATOM 686 C C . LEU A 1 94 ? 4.699 -12.053 7.948 1.00 56.66 94 LEU A C 1
ATOM 688 O O . LEU A 1 94 ? 5.141 -12.135 9.117 1.00 56.66 94 LEU A O 1
#